Protein AF-A0A7S0AY85-F1 (afdb_monomer)

Structure (mmCIF, N/CA/C/O backbone):
data_AF-A0A7S0AY85-F1
#
_entry.id   AF-A0A7S0AY85-F1
#
loop_
_atom_site.group_PDB
_atom_site.id
_atom_site.type_symbol
_atom_site.label_atom_id
_atom_site.label_alt_id
_atom_site.label_comp_id
_atom_site.label_asym_id
_atom_site.label_entity_id
_atom_site.label_seq_id
_atom_site.pdbx_PDB_ins_code
_atom_site.Cartn_x
_atom_site.Cartn_y
_atom_site.Cartn_z
_atom_site.occupancy
_atom_site.B_iso_or_equiv
_atom_site.auth_seq_id
_atom_site.auth_comp_id
_atom_site.auth_asym_id
_atom_site.auth_atom_id
_atom_site.pdbx_PDB_model_num
ATOM 1 N N . ALA A 1 1 ? -17.610 14.525 25.296 1.00 61.41 1 ALA A N 1
ATOM 2 C CA . ALA A 1 1 ? -17.373 14.815 23.864 1.00 61.41 1 ALA A CA 1
ATOM 3 C C . ALA A 1 1 ? -15.935 14.455 23.453 1.00 61.41 1 ALA A C 1
ATOM 5 O O . ALA A 1 1 ? -15.185 15.307 22.980 1.00 61.41 1 ALA A O 1
ATOM 6 N N . THR A 1 2 ? -15.530 13.199 23.668 1.00 81.62 2 THR A N 1
ATOM 7 C CA . THR A 1 2 ? -14.169 12.702 23.362 1.00 81.62 2 THR A CA 1
ATOM 8 C C . THR A 1 2 ? -14.222 11.672 22.238 1.00 81.62 2 THR A C 1
ATOM 10 O O . THR A 1 2 ? -13.408 11.719 21.324 1.00 81.62 2 THR A O 1
ATOM 13 N N . ILE A 1 3 ? -15.254 10.823 22.251 1.00 90.81 3 ILE A N 1
ATOM 14 C CA . ILE A 1 3 ? -15.543 9.853 21.190 1.00 90.81 3 ILE A CA 1
ATOM 15 C C . ILE A 1 3 ? -15.859 10.569 19.868 1.00 90.81 3 ILE A C 1
ATOM 17 O O . ILE A 1 3 ? -15.256 10.238 18.858 1.00 90.81 3 ILE A O 1
ATOM 21 N N . ASP A 1 4 ? -16.681 11.624 19.871 1.00 92.62 4 ASP A N 1
ATOM 22 C CA . ASP A 1 4 ? -17.006 12.378 18.642 1.00 92.62 4 ASP A CA 1
ATOM 23 C C . ASP A 1 4 ? -15.773 13.039 18.010 1.00 92.62 4 ASP A C 1
ATOM 25 O O . ASP A 1 4 ? -15.639 13.118 16.791 1.00 92.62 4 ASP A O 1
ATOM 29 N N . LYS A 1 5 ? -14.826 13.488 18.845 1.00 91.25 5 LYS A N 1
ATOM 30 C CA . LYS A 1 5 ? -13.548 14.039 18.375 1.00 91.25 5 LYS A CA 1
ATOM 31 C C . LYS A 1 5 ? -12.675 12.958 17.747 1.00 91.25 5 LYS A C 1
ATOM 33 O O . LYS A 1 5 ? -12.053 13.221 16.724 1.00 91.25 5 LYS A O 1
ATOM 38 N N . LEU A 1 6 ? -12.653 11.760 18.333 1.00 90.69 6 LEU A N 1
ATOM 39 C CA . LEU A 1 6 ? -11.935 10.612 17.785 1.00 90.69 6 LEU A CA 1
ATOM 40 C C . LEU A 1 6 ? -12.540 10.164 16.449 1.00 90.69 6 LEU A C 1
ATOM 42 O O . LEU A 1 6 ? -11.801 9.969 15.490 1.00 90.69 6 LEU A O 1
ATOM 46 N N . ILE A 1 7 ? -13.870 10.073 16.365 1.00 91.75 7 ILE A N 1
ATOM 47 C CA . ILE A 1 7 ? -14.584 9.724 15.130 1.00 91.75 7 ILE A CA 1
ATOM 48 C C . ILE A 1 7 ? -14.259 10.737 14.031 1.00 91.75 7 ILE A C 1
ATOM 50 O O . ILE A 1 7 ? -13.827 10.345 12.950 1.00 91.75 7 ILE A O 1
ATOM 54 N N . ASN A 1 8 ? -14.376 12.035 14.326 1.00 93.69 8 ASN A N 1
ATOM 55 C CA . ASN A 1 8 ? -14.038 13.088 13.368 1.00 93.69 8 ASN A CA 1
ATOM 56 C C . ASN A 1 8 ? -12.567 13.040 12.943 1.00 93.69 8 ASN A C 1
ATOM 58 O O . ASN A 1 8 ? -12.249 13.315 11.789 1.00 93.69 8 ASN A O 1
ATOM 62 N N . HIS A 1 9 ? -11.661 12.716 13.866 1.00 90.12 9 HIS A N 1
ATOM 63 C CA . HIS A 1 9 ? -10.244 12.583 13.555 1.00 90.12 9 HIS A CA 1
ATOM 64 C C . HIS A 1 9 ? -9.996 11.408 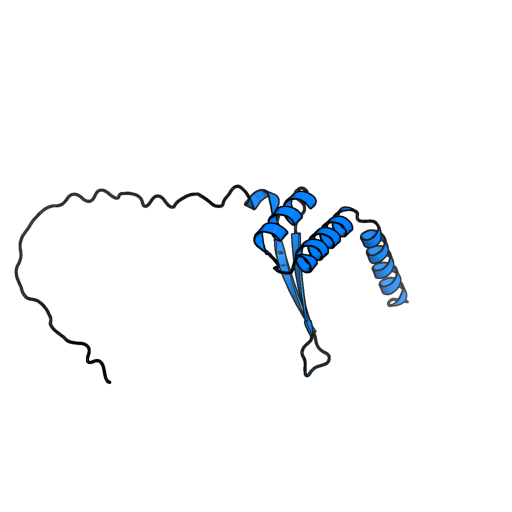12.598 1.00 90.12 9 HIS A C 1
ATOM 66 O O . HIS A 1 9 ? -9.368 11.599 11.563 1.00 90.12 9 HIS A O 1
ATOM 72 N N . ILE A 1 10 ? -10.545 10.224 12.890 1.00 90.50 10 ILE A N 1
ATOM 73 C CA . ILE A 1 10 ? -10.420 9.035 12.032 1.00 90.50 10 ILE A CA 1
ATOM 74 C C . ILE A 1 10 ? -11.030 9.293 10.653 1.00 90.50 10 ILE A C 1
ATOM 76 O O . ILE A 1 10 ? -10.402 8.991 9.645 1.00 90.50 10 ILE A O 1
ATOM 80 N N . GLN A 1 11 ? -12.222 9.892 10.589 1.00 90.06 11 GLN A N 1
ATOM 81 C CA . GLN A 1 11 ? -12.879 10.195 9.316 1.00 90.06 11 GLN A CA 1
ATOM 82 C C . GLN A 1 11 ? -12.051 11.133 8.438 1.00 90.06 11 GLN A C 1
ATOM 84 O O . GLN A 1 11 ? -11.953 10.892 7.240 1.00 90.06 11 GLN A O 1
ATOM 89 N N . LYS A 1 12 ? -11.426 12.164 9.019 1.00 92.00 12 LYS A N 1
ATOM 90 C CA . LYS A 1 12 ? -10.539 13.062 8.267 1.00 92.00 12 LYS A CA 1
ATOM 91 C C . LYS A 1 12 ? -9.352 12.316 7.666 1.00 92.00 12 LYS A C 1
ATOM 93 O O . LYS A 1 12 ? -9.062 12.516 6.493 1.00 92.00 12 LYS A O 1
ATOM 98 N N . HIS A 1 13 ? -8.719 11.433 8.438 1.00 86.88 13 HIS A N 1
ATOM 99 C CA . HIS A 1 13 ? -7.616 10.610 7.935 1.00 86.88 13 HIS A CA 1
ATOM 100 C C . HIS A 1 13 ? -8.082 9.656 6.834 1.00 86.88 13 HIS A C 1
ATOM 102 O O . HIS A 1 13 ? -7.469 9.609 5.779 1.00 86.88 13 HIS A O 1
ATOM 108 N N . LEU A 1 14 ? -9.216 8.970 7.008 1.00 86.19 14 LEU A N 1
ATOM 109 C CA . LEU A 1 14 ? -9.774 8.094 5.967 1.00 86.19 14 LEU A CA 1
ATOM 110 C C . LEU A 1 14 ? -10.100 8.849 4.670 1.00 86.19 14 LEU A C 1
ATOM 112 O O . LEU A 1 14 ? -9.872 8.329 3.583 1.00 86.19 14 LEU A O 1
ATOM 116 N N . GLN A 1 15 ? -10.612 10.077 4.772 1.00 88.38 15 GLN A N 1
ATOM 117 C CA . GLN A 1 15 ? -10.874 10.926 3.608 1.00 88.38 15 GLN A CA 1
ATOM 118 C C . GLN A 1 15 ? -9.581 11.347 2.906 1.00 88.38 15 GLN A C 1
ATOM 120 O O . GLN A 1 15 ? -9.533 11.338 1.681 1.00 88.38 15 GLN A O 1
ATOM 125 N N . GLN A 1 16 ? -8.531 11.673 3.661 1.00 86.56 16 GLN A N 1
ATOM 126 C CA . GLN A 1 16 ? -7.218 11.985 3.091 1.00 86.56 16 GLN A CA 1
ATOM 127 C C . GLN A 1 16 ? -6.631 10.779 2.353 1.00 86.56 16 GLN A C 1
ATOM 129 O O . GLN A 1 16 ? -6.235 10.919 1.203 1.00 86.56 16 GLN A O 1
ATOM 134 N N . LEU A 1 17 ? -6.688 9.591 2.962 1.00 82.50 17 LEU A N 1
ATOM 135 C CA . LEU A 1 17 ? -6.249 8.339 2.335 1.00 82.50 17 LEU A CA 1
ATOM 136 C C . LEU A 1 17 ? -7.051 8.012 1.066 1.00 82.50 17 LEU A C 1
ATOM 138 O O . LEU A 1 17 ? -6.511 7.463 0.117 1.00 82.50 17 LEU A O 1
ATOM 142 N N . SER A 1 18 ? -8.335 8.381 1.014 1.00 81.19 18 SER A N 1
ATOM 143 C CA . SER A 1 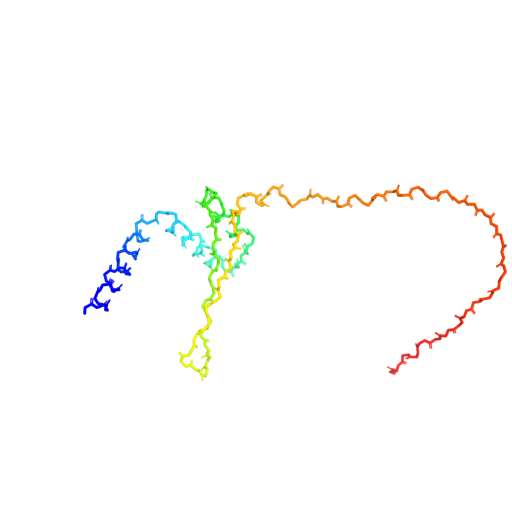18 ? -9.162 8.163 -0.179 1.00 81.19 18 SER A CA 1
ATOM 144 C C . SER A 1 18 ? -8.772 9.024 -1.384 1.00 81.19 18 SER A C 1
ATOM 146 O O . SER A 1 18 ? -9.174 8.698 -2.496 1.00 81.19 18 SER A O 1
ATOM 148 N N . GLY A 1 19 ? -8.025 10.111 -1.176 1.00 82.94 19 GLY A N 1
ATOM 149 C CA . GLY A 1 19 ? -7.492 10.966 -2.242 1.00 82.94 19 GLY A CA 1
ATOM 150 C C . GLY A 1 19 ? -6.000 10.754 -2.505 1.00 82.94 19 GLY A C 1
ATOM 151 O O . GLY A 1 19 ? -5.396 11.559 -3.205 1.00 82.94 19 GLY A O 1
ATOM 152 N N . ASP A 1 20 ? -5.402 9.728 -1.901 1.00 86.94 20 ASP A N 1
ATOM 153 C CA . ASP A 1 20 ? -3.985 9.414 -2.040 1.00 86.94 20 ASP A CA 1
ATOM 154 C C . ASP A 1 20 ? -3.763 8.545 -3.288 1.00 86.94 20 ASP A C 1
ATOM 156 O O . ASP A 1 20 ? -4.050 7.345 -3.303 1.00 86.94 20 ASP A O 1
ATOM 160 N N . GLU A 1 21 ? -3.280 9.174 -4.359 1.00 87.62 21 GLU A N 1
ATOM 161 C CA . GLU A 1 21 ? -3.012 8.523 -5.648 1.00 87.62 21 GLU A CA 1
ATOM 162 C C . GLU A 1 21 ? -1.955 7.410 -5.542 1.00 87.62 21 GLU A C 1
ATOM 164 O O . GLU A 1 21 ? -2.065 6.383 -6.223 1.00 87.62 21 GLU A O 1
ATOM 169 N N . THR A 1 22 ? -0.959 7.565 -4.663 1.00 86.25 22 THR A N 1
ATOM 170 C CA . THR A 1 22 ? 0.069 6.542 -4.429 1.00 86.25 22 THR A CA 1
ATOM 171 C C . THR A 1 22 ? -0.562 5.313 -3.785 1.00 86.25 22 THR A C 1
ATOM 173 O O . THR A 1 22 ? -0.346 4.189 -4.248 1.00 86.25 22 THR A O 1
ATOM 176 N N . MET A 1 23 ? -1.422 5.504 -2.777 1.00 84.38 23 MET A N 1
ATOM 177 C CA . MET A 1 23 ? -2.166 4.399 -2.167 1.00 84.38 23 MET A CA 1
ATOM 178 C C . MET A 1 23 ? -3.041 3.672 -3.191 1.00 84.38 23 MET A C 1
ATOM 180 O O . MET A 1 23 ? -3.026 2.438 -3.237 1.00 84.38 23 MET A O 1
ATOM 184 N N . HIS A 1 24 ? -3.795 4.407 -4.013 1.00 88.81 24 HIS A N 1
ATOM 185 C CA . HIS A 1 24 ? -4.628 3.802 -5.060 1.00 88.81 24 HIS A CA 1
ATOM 186 C C . HIS A 1 24 ? -3.789 2.968 -6.024 1.00 88.81 24 HIS A C 1
ATOM 188 O O . HIS A 1 24 ? -4.115 1.805 -6.274 1.00 88.81 24 HIS A O 1
ATOM 194 N N . SER A 1 25 ? -2.662 3.512 -6.477 1.00 89.88 25 SER A N 1
ATOM 195 C CA . SER A 1 25 ? -1.731 2.818 -7.370 1.00 89.88 25 SER A CA 1
ATOM 196 C C . SER A 1 25 ? -1.181 1.530 -6.739 1.00 89.88 25 SER A C 1
ATOM 198 O O . SER A 1 25 ? -1.167 0.475 -7.378 1.00 89.88 25 SER A O 1
ATOM 200 N N . LEU A 1 26 ? -0.800 1.563 -5.456 1.00 88.06 26 LEU A N 1
ATOM 201 C CA . LEU A 1 26 ? -0.332 0.380 -4.720 1.00 88.06 26 LEU A CA 1
ATOM 202 C C . LEU A 1 26 ? -1.422 -0.695 -4.575 1.00 88.06 26 LEU A C 1
ATOM 204 O O . LEU A 1 26 ? -1.137 -1.892 -4.692 1.00 88.06 26 LEU A O 1
ATOM 208 N N . ILE A 1 27 ? -2.678 -0.289 -4.362 1.00 88.75 27 ILE A N 1
ATOM 209 C CA . ILE A 1 27 ? -3.822 -1.211 -4.317 1.00 88.75 27 ILE A CA 1
ATOM 210 C C . ILE A 1 27 ? -4.016 -1.885 -5.679 1.00 88.75 27 ILE A C 1
ATOM 212 O O . ILE A 1 27 ? -4.222 -3.099 -5.737 1.00 88.75 27 ILE A O 1
ATOM 216 N N . GLU A 1 28 ? -3.939 -1.137 -6.779 1.00 91.75 28 GLU A N 1
ATOM 217 C CA . GLU A 1 28 ? -4.078 -1.693 -8.129 1.00 91.75 28 GLU A CA 1
ATOM 218 C C . GLU A 1 28 ? -2.975 -2.700 -8.461 1.00 91.75 28 GLU A C 1
ATOM 220 O O . GLU A 1 28 ? -3.258 -3.772 -9.007 1.00 91.75 28 GLU A O 1
ATOM 225 N N . VAL A 1 29 ? -1.733 -2.404 -8.071 1.00 90.88 29 VAL A N 1
ATOM 226 C CA . VAL A 1 29 ? -0.599 -3.331 -8.199 1.00 90.88 29 VAL A CA 1
ATOM 227 C C . VAL A 1 29 ? -0.878 -4.615 -7.435 1.00 90.88 29 VAL A C 1
ATOM 229 O O . VAL A 1 29 ? -0.795 -5.701 -8.010 1.00 90.88 29 VAL A O 1
ATOM 232 N N . TYR A 1 30 ? -1.278 -4.512 -6.165 1.00 89.88 30 TYR A N 1
ATOM 233 C CA . TYR A 1 30 ? -1.607 -5.685 -5.358 1.00 89.88 30 TYR A CA 1
ATOM 234 C C . TYR A 1 30 ? -2.694 -6.542 -6.016 1.00 89.88 30 TYR A C 1
ATOM 236 O O . TYR A 1 30 ? -2.517 -7.754 -6.152 1.00 89.88 30 TYR A O 1
ATOM 244 N N . ARG A 1 31 ? -3.789 -5.921 -6.476 1.00 91.62 31 ARG A N 1
ATOM 245 C CA . ARG A 1 31 ? -4.900 -6.632 -7.131 1.00 91.62 31 ARG A CA 1
ATOM 246 C C . ARG A 1 31 ? -4.437 -7.352 -8.389 1.00 91.62 31 ARG A C 1
ATOM 248 O O . ARG A 1 31 ? -4.699 -8.538 -8.534 1.00 91.62 31 ARG A O 1
ATOM 255 N N . ARG A 1 32 ? -3.660 -6.686 -9.243 1.00 93.19 32 ARG A N 1
ATOM 256 C CA . ARG A 1 32 ? -3.118 -7.285 -10.467 1.00 93.19 32 ARG A CA 1
ATOM 257 C C . ARG A 1 32 ? -2.179 -8.462 -10.189 1.00 93.19 32 ARG A C 1
ATOM 259 O O . ARG A 1 32 ? -2.246 -9.465 -10.895 1.00 93.19 32 ARG A O 1
ATOM 266 N N . HIS A 1 33 ? -1.331 -8.377 -9.161 1.00 91.25 33 HIS A N 1
ATOM 267 C CA . HIS A 1 33 ? -0.472 -9.499 -8.747 1.00 91.25 33 HIS A CA 1
ATOM 268 C C . HIS A 1 33 ? -1.269 -10.650 -8.122 1.00 91.25 33 HIS A C 1
ATOM 270 O O . HIS A 1 33 ? -0.902 -11.810 -8.309 1.00 91.25 33 HIS A O 1
ATOM 276 N N . ALA A 1 34 ? -2.358 -10.356 -7.407 1.00 88.75 34 ALA A N 1
ATOM 277 C CA . ALA A 1 34 ? -3.263 -11.369 -6.867 1.00 88.75 34 ALA A CA 1
ATOM 278 C C . ALA A 1 34 ? -4.060 -12.079 -7.979 1.00 88.75 34 ALA A C 1
ATOM 280 O O . ALA A 1 34 ? -4.166 -13.307 -7.976 1.00 88.75 34 ALA A O 1
ATOM 281 N N . ASP A 1 35 ? -4.544 -11.324 -8.967 1.00 92.38 35 ASP A N 1
ATOM 282 C CA . ASP A 1 35 ? -5.341 -11.827 -10.092 1.00 92.38 35 ASP A CA 1
ATOM 283 C C . ASP A 1 35 ? -4.507 -12.654 -11.091 1.00 92.38 35 ASP A C 1
ATOM 285 O O . ASP A 1 35 ? -5.051 -13.475 -11.829 1.00 92.38 35 ASP A O 1
ATOM 289 N N . ALA A 1 36 ? -3.176 -12.508 -11.091 1.00 88.06 36 ALA A N 1
ATOM 290 C CA . ALA A 1 36 ? -2.264 -13.253 -11.965 1.00 88.06 36 ALA A CA 1
ATOM 291 C C . ALA A 1 36 ? -2.182 -14.769 -11.664 1.00 88.06 36 ALA A C 1
ATOM 293 O O . ALA A 1 36 ? -1.492 -15.501 -12.375 1.00 88.06 36 ALA A O 1
ATOM 294 N N . GLY A 1 37 ? -2.835 -15.261 -10.604 1.00 80.44 37 GLY A N 1
ATOM 295 C CA . GLY A 1 37 ? -2.930 -16.688 -10.255 1.00 80.44 37 GLY A CA 1
ATOM 296 C C . GLY A 1 37 ? -1.674 -17.290 -9.608 1.00 80.44 37 GLY A C 1
ATOM 297 O O . GLY A 1 37 ? -1.765 -18.293 -8.903 1.00 80.44 37 GLY A O 1
ATOM 298 N N . SER A 1 38 ? -0.511 -16.657 -9.775 1.00 84.69 38 SER A N 1
ATOM 299 C CA . SER A 1 38 ? 0.705 -16.936 -9.008 1.00 84.69 38 SER A CA 1
ATOM 300 C C . SER A 1 38 ? 1.273 -15.629 -8.462 1.00 84.69 38 SER A C 1
ATOM 302 O O . SER A 1 38 ? 1.864 -14.849 -9.214 1.00 84.69 38 SER A O 1
ATOM 304 N N . PHE A 1 39 ? 1.116 -15.393 -7.160 1.00 87.19 39 PHE A N 1
ATOM 305 C CA . PHE A 1 39 ? 1.675 -14.202 -6.529 1.00 87.19 39 PHE A CA 1
ATOM 306 C C . PHE A 1 39 ? 3.205 -14.305 -6.512 1.00 87.19 39 PHE A C 1
ATOM 308 O O . PHE A 1 39 ? 3.755 -15.276 -5.989 1.00 87.19 39 PHE A O 1
ATOM 315 N N . LYS A 1 40 ? 3.894 -13.321 -7.097 1.00 88.69 40 LYS A N 1
ATOM 316 C CA . LYS A 1 40 ? 5.362 -13.251 -7.146 1.00 88.69 40 LYS A CA 1
ATOM 317 C C . LYS A 1 40 ? 5.841 -12.131 -6.216 1.00 88.69 40 LYS A C 1
ATOM 319 O O . LYS A 1 40 ? 5.890 -10.982 -6.653 1.00 88.69 40 LYS A O 1
ATOM 324 N N . PRO A 1 41 ? 6.234 -12.434 -4.963 1.00 85.12 41 PRO A N 1
ATOM 325 C CA . PRO A 1 41 ? 6.533 -11.409 -3.963 1.00 85.12 41 PRO A CA 1
ATOM 326 C C . PRO A 1 41 ? 7.611 -10.413 -4.393 1.00 85.12 41 PRO A C 1
ATOM 328 O O . PRO A 1 41 ? 7.466 -9.224 -4.145 1.00 85.12 41 PRO A O 1
ATOM 331 N N . ASN A 1 42 ? 8.668 -10.875 -5.067 1.00 84.56 42 ASN A N 1
ATOM 332 C CA . ASN A 1 42 ? 9.758 -9.995 -5.501 1.00 84.56 42 ASN A CA 1
ATOM 333 C C . ASN A 1 42 ? 9.320 -9.035 -6.614 1.00 84.56 42 ASN A C 1
ATOM 335 O O . ASN A 1 42 ? 9.656 -7.859 -6.560 1.00 84.56 42 ASN A O 1
ATOM 339 N N . ALA A 1 43 ? 8.523 -9.512 -7.575 1.00 86.75 43 ALA A N 1
ATOM 340 C CA . ALA A 1 43 ? 7.992 -8.662 -8.639 1.00 86.75 43 ALA A CA 1
ATOM 341 C C . ALA A 1 43 ? 7.012 -7.619 -8.079 1.00 86.75 43 ALA A C 1
ATOM 343 O O . ALA A 1 43 ? 7.072 -6.454 -8.455 1.00 86.75 43 ALA A O 1
ATOM 344 N N . PHE A 1 44 ? 6.161 -8.025 -7.130 1.00 88.19 44 PHE A N 1
ATOM 345 C CA . PHE A 1 44 ? 5.282 -7.105 -6.409 1.00 88.19 44 PHE A CA 1
ATOM 346 C C . PHE A 1 44 ? 6.077 -6.037 -5.647 1.00 88.19 44 PHE A C 1
ATOM 348 O O . PHE A 1 44 ? 5.783 -4.854 -5.774 1.00 88.19 44 PHE A O 1
ATOM 355 N N . LYS A 1 45 ? 7.110 -6.439 -4.892 1.00 83.94 45 LYS A N 1
ATOM 356 C CA . LYS A 1 45 ? 7.964 -5.512 -4.133 1.00 83.94 45 LYS A CA 1
ATOM 357 C C . LYS A 1 45 ? 8.654 -4.486 -5.030 1.00 83.94 45 LYS A C 1
ATOM 359 O O . LYS A 1 45 ? 8.653 -3.314 -4.686 1.00 83.94 45 LYS A O 1
ATOM 364 N N . GLN A 1 46 ? 9.220 -4.915 -6.159 1.00 84.62 46 GLN A N 1
ATOM 365 C CA . GLN A 1 46 ? 9.894 -4.016 -7.104 1.00 84.62 46 GLN A CA 1
ATOM 366 C C . GLN A 1 46 ? 8.929 -2.992 -7.703 1.00 84.62 46 GLN A C 1
ATOM 368 O O . GLN A 1 46 ? 9.245 -1.810 -7.789 1.00 84.62 46 GLN A O 1
ATOM 373 N N . GLU A 1 47 ? 7.735 -3.435 -8.086 1.00 87.81 47 GLU A N 1
ATOM 374 C CA . GLU A 1 47 ? 6.734 -2.545 -8.663 1.00 87.81 47 GLU A CA 1
ATOM 375 C C . GLU A 1 47 ? 6.159 -1.571 -7.627 1.00 87.81 47 GLU A C 1
ATOM 377 O O . GLU A 1 47 ? 5.993 -0.388 -7.917 1.00 87.81 47 GLU A O 1
ATOM 382 N N . ALA A 1 48 ? 5.928 -2.044 -6.400 1.00 86.75 48 ALA A N 1
ATOM 383 C CA . ALA A 1 48 ? 5.538 -1.191 -5.285 1.00 86.75 48 ALA A CA 1
ATOM 384 C C . ALA A 1 48 ? 6.615 -0.138 -4.973 1.00 86.75 48 ALA A C 1
ATOM 386 O O . ALA A 1 48 ? 6.270 1.022 -4.790 1.00 86.75 48 ALA A O 1
ATOM 387 N N . ALA A 1 49 ? 7.897 -0.525 -4.983 1.00 84.19 49 ALA A N 1
ATOM 388 C CA . ALA A 1 49 ? 9.028 0.377 -4.754 1.00 84.19 49 ALA A CA 1
ATOM 389 C C . ALA A 1 49 ? 9.145 1.475 -5.818 1.00 84.19 49 ALA A C 1
ATOM 391 O O . ALA A 1 49 ? 9.474 2.614 -5.501 1.00 84.19 49 ALA A O 1
ATOM 392 N N . TYR A 1 50 ? 8.873 1.130 -7.080 1.00 84.19 50 TYR A N 1
ATOM 393 C CA . TYR A 1 50 ? 8.880 2.087 -8.183 1.00 84.19 50 TYR A CA 1
ATOM 394 C C . TYR A 1 50 ? 7.762 3.128 -8.042 1.00 84.19 50 TYR A C 1
ATOM 396 O O . TYR A 1 50 ? 7.976 4.307 -8.297 1.00 84.19 50 TYR A O 1
ATO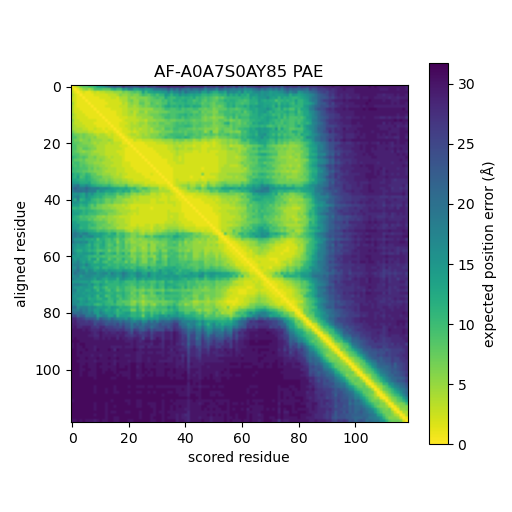M 404 N N . ILE A 1 51 ? 6.572 2.694 -7.621 1.00 86.31 51 ILE A N 1
ATOM 405 C CA . ILE A 1 51 ? 5.398 3.566 -7.470 1.00 86.31 51 ILE A CA 1
ATOM 406 C C . ILE A 1 51 ? 5.502 4.450 -6.230 1.00 86.31 51 ILE A C 1
ATOM 408 O O . ILE A 1 51 ? 4.990 5.564 -6.241 1.00 86.31 51 ILE A O 1
ATOM 412 N N . SER A 1 52 ? 6.166 3.972 -5.179 1.00 82.38 52 SER A N 1
ATOM 413 C CA . SER A 1 52 ? 6.334 4.723 -3.939 1.00 82.38 52 SER A CA 1
ATOM 414 C C . SER A 1 52 ? 7.408 5.817 -4.010 1.00 82.38 52 SER A C 1
ATOM 416 O O . SER A 1 52 ? 7.565 6.514 -3.026 1.00 82.38 52 SER A O 1
ATOM 418 N N . ASP A 1 53 ? 8.166 5.966 -5.107 1.00 81.00 53 ASP A N 1
ATOM 419 C CA . ASP A 1 53 ? 9.147 7.054 -5.350 1.00 81.00 53 ASP A CA 1
ATOM 420 C C . ASP A 1 53 ? 10.001 7.467 -4.125 1.00 81.00 53 ASP A C 1
ATOM 422 O O . ASP A 1 53 ? 10.095 8.636 -3.751 1.00 81.00 53 ASP A O 1
ATOM 426 N N . GLY A 1 54 ? 10.603 6.488 -3.444 1.00 74.56 54 GLY A N 1
ATOM 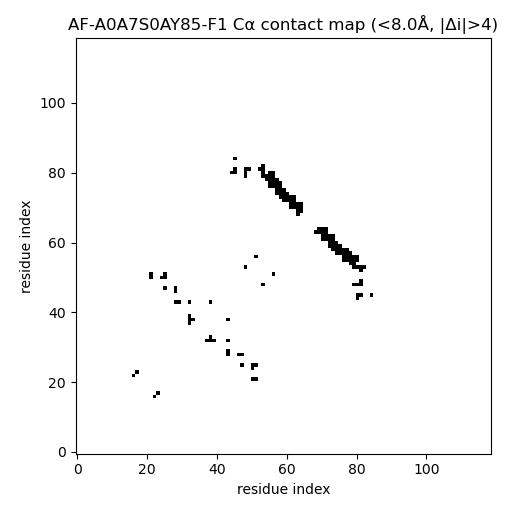427 C CA . GLY A 1 54 ? 11.451 6.748 -2.273 1.00 74.56 54 GLY A CA 1
ATOM 428 C C . GLY A 1 54 ? 10.709 6.934 -0.941 1.00 74.56 54 GLY A C 1
ATOM 429 O O . GLY A 1 54 ? 11.329 7.241 0.081 1.00 74.56 54 GLY A O 1
ATOM 430 N N . GLU A 1 55 ? 9.386 6.763 -0.910 1.00 80.75 55 GLU A N 1
ATOM 431 C CA . GLU A 1 55 ? 8.602 6.808 0.321 1.00 80.75 55 GLU A CA 1
ATOM 432 C C . GLU A 1 55 ? 8.889 5.607 1.232 1.00 80.75 55 GLU A C 1
ATOM 434 O O . GLU A 1 55 ? 9.126 4.473 0.808 1.00 80.75 55 GLU A O 1
ATOM 439 N N . ASN A 1 56 ? 8.829 5.866 2.539 1.00 82.38 56 ASN A N 1
ATOM 440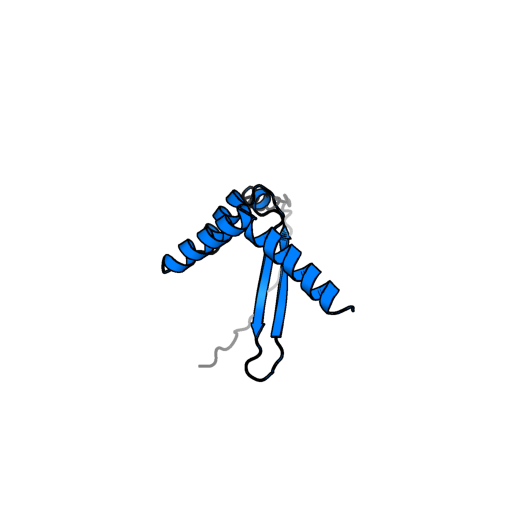 C CA . ASN A 1 56 ? 9.005 4.842 3.556 1.00 82.38 56 ASN A CA 1
ATOM 441 C C . ASN A 1 56 ? 7.823 3.872 3.570 1.00 82.38 56 ASN A C 1
ATOM 443 O O . ASN A 1 56 ? 6.685 4.265 3.834 1.00 82.38 56 ASN A O 1
ATOM 447 N N . MET A 1 57 ? 8.118 2.587 3.398 1.00 79.38 57 MET A N 1
ATOM 448 C CA . MET A 1 57 ? 7.101 1.547 3.338 1.00 79.38 57 MET A CA 1
ATOM 449 C C . MET A 1 57 ? 6.920 0.844 4.685 1.00 79.38 57 MET A C 1
ATOM 451 O O . MET A 1 57 ? 7.870 0.560 5.420 1.00 79.38 57 MET A O 1
ATOM 455 N N . PHE A 1 58 ? 5.665 0.511 4.983 1.00 83.50 58 PHE A N 1
ATOM 456 C CA . PHE A 1 58 ? 5.276 -0.272 6.151 1.00 83.50 58 PHE A CA 1
ATOM 457 C C . PHE A 1 58 ? 4.462 -1.483 5.703 1.00 83.50 58 PHE A C 1
ATOM 459 O O . PHE A 1 58 ? 3.530 -1.356 4.908 1.00 83.50 58 PHE A O 1
ATOM 466 N N . ALA A 1 59 ? 4.786 -2.657 6.238 1.00 82.75 59 ALA A N 1
ATOM 467 C CA . ALA A 1 59 ? 3.953 -3.842 6.097 1.00 82.75 59 ALA A CA 1
ATOM 468 C C . ALA A 1 59 ? 3.052 -3.990 7.321 1.00 82.75 59 ALA A C 1
ATOM 470 O O . ALA A 1 59 ? 3.509 -3.886 8.459 1.00 82.75 59 ALA A O 1
ATOM 471 N N . PHE A 1 60 ? 1.775 -4.282 7.078 1.00 85.50 60 PHE A N 1
ATOM 472 C CA . PHE A 1 60 ? 0.802 -4.581 8.120 1.00 85.50 60 PHE A CA 1
ATOM 473 C C . PHE A 1 60 ? 0.208 -5.964 7.879 1.00 85.50 60 PHE A C 1
ATOM 475 O O . PHE A 1 60 ? -0.270 -6.259 6.783 1.00 85.50 60 PHE A O 1
ATOM 482 N N . GLN A 1 61 ? 0.197 -6.806 8.909 1.00 86.25 61 GLN A N 1
ATOM 483 C CA . GLN A 1 61 ? -0.494 -8.089 8.879 1.00 86.25 61 GLN A CA 1
ATOM 484 C C . GLN A 1 61 ? -1.514 -8.147 10.008 1.00 86.25 61 GLN A C 1
ATOM 486 O O . GLN A 1 61 ? -1.167 -8.188 11.189 1.00 86.25 61 GLN A O 1
ATOM 491 N N . TYR A 1 62 ? -2.786 -8.206 9.624 1.00 88.38 62 TYR A N 1
ATOM 492 C CA . TYR A 1 62 ? -3.888 -8.438 10.544 1.00 88.38 62 TYR A CA 1
ATOM 493 C C . TYR A 1 62 ? -4.157 -9.941 10.679 1.00 88.38 62 TYR A C 1
ATOM 495 O O . TYR A 1 62 ? -4.466 -10.615 9.697 1.00 88.38 62 TYR A O 1
ATOM 503 N N . CYS A 1 63 ? -4.052 -10.466 11.899 1.00 90.44 63 CYS A N 1
ATOM 504 C CA . CYS A 1 63 ? -4.269 -11.873 12.218 1.00 90.44 63 CYS A CA 1
ATOM 505 C C . CYS A 1 63 ? -5.375 -12.012 13.283 1.00 90.44 63 CYS A C 1
ATOM 507 O O . CYS A 1 63 ? -5.114 -11.813 14.477 1.00 90.44 63 CYS A O 1
ATOM 509 N N . PRO A 1 64 ? -6.626 -12.316 12.886 1.00 91.31 64 PRO A N 1
ATOM 510 C CA . PRO A 1 64 ? -7.693 -12.614 13.837 1.00 91.31 64 PRO A CA 1
ATOM 511 C C . PRO A 1 64 ? -7.453 -13.983 14.492 1.00 91.31 64 PRO A C 1
ATOM 513 O O . PRO A 1 64 ? -7.129 -14.953 13.805 1.00 91.31 64 PRO A O 1
ATOM 516 N N . MET A 1 65 ? -7.613 -14.088 15.816 1.00 91.94 65 MET A N 1
ATOM 517 C CA . MET A 1 65 ? -7.444 -15.368 16.512 1.00 91.94 65 MET A CA 1
ATOM 518 C C . MET A 1 65 ? -8.734 -16.202 16.418 1.00 91.94 65 MET A C 1
ATOM 520 O O . MET A 1 65 ? -9.765 -15.757 16.913 1.00 91.94 65 MET A O 1
ATOM 524 N N . PRO A 1 66 ? -8.712 -17.429 15.857 1.00 88.69 66 PRO A N 1
ATOM 525 C CA . PRO A 1 66 ? -9.934 -18.190 15.553 1.00 88.69 66 PRO A CA 1
ATOM 526 C C . PRO A 1 66 ? -10.849 -18.486 16.749 1.00 88.69 66 PRO A C 1
ATOM 528 O O . PRO A 1 66 ? -12.037 -18.732 16.576 1.00 88.69 66 PRO A O 1
ATOM 531 N N . SER A 1 67 ? -10.297 -18.500 17.962 1.00 92.19 67 SER A N 1
ATOM 532 C CA . SER A 1 67 ? -10.994 -18.876 19.194 1.00 92.19 67 SER A CA 1
ATOM 533 C C . SER A 1 67 ? -11.149 -17.718 20.187 1.00 92.19 67 SER A C 1
ATOM 535 O O . SER A 1 67 ? -11.349 -17.959 21.378 1.00 92.19 67 SER A O 1
ATOM 537 N N . SER A 1 68 ? -10.976 -16.467 19.752 1.00 92.19 68 SER A N 1
ATOM 538 C CA . SER A 1 68 ? -11.043 -15.294 20.628 1.00 92.19 68 SER A CA 1
ATOM 539 C C . SER A 1 68 ? -11.482 -14.049 19.859 1.00 92.19 68 SER A C 1
ATOM 541 O O . SER A 1 68 ? -11.065 -13.854 18.727 1.00 92.19 68 SER A O 1
ATOM 543 N N . ASP A 1 69 ? -12.190 -13.128 20.518 1.00 92.00 69 ASP A N 1
ATOM 544 C CA . ASP A 1 69 ? -12.508 -11.788 19.978 1.00 92.00 69 ASP A CA 1
ATOM 545 C C . ASP A 1 69 ? -11.282 -10.856 19.870 1.00 92.00 69 ASP A C 1
ATOM 547 O O . ASP A 1 69 ? -11.393 -9.632 19.794 1.00 92.00 69 ASP A O 1
ATOM 551 N N . LYS A 1 70 ? -10.080 -11.424 19.932 1.00 91.50 70 LYS A N 1
ATOM 552 C CA . LYS A 1 70 ? -8.813 -10.709 19.893 1.00 91.50 70 LYS A CA 1
ATOM 553 C C . LYS A 1 70 ? -8.171 -10.891 18.526 1.00 91.50 70 LYS A C 1
ATOM 555 O O . LYS A 1 70 ? -8.215 -11.960 17.922 1.00 91.50 70 LYS A O 1
ATOM 560 N N . SER A 1 71 ? -7.477 -9.853 18.092 1.00 93.56 71 SER A N 1
ATOM 561 C CA . SER A 1 71 ? -6.675 -9.861 16.875 1.00 93.56 71 SER A CA 1
ATOM 562 C C . SER A 1 71 ? -5.281 -9.333 17.157 1.00 93.56 71 SER A C 1
ATOM 564 O O . SER A 1 71 ? -5.114 -8.432 17.980 1.00 93.56 71 SER A O 1
ATOM 566 N N . VAL A 1 72 ? -4.296 -9.864 16.443 1.00 91.50 72 VAL A N 1
ATOM 567 C CA . VAL A 1 72 ? -2.923 -9.361 16.455 1.00 91.50 72 VAL A CA 1
ATOM 568 C C . VAL A 1 72 ? -2.698 -8.564 15.178 1.00 91.50 72 VAL A C 1
ATOM 570 O O . VAL A 1 72 ? -3.018 -9.036 14.090 1.00 91.50 72 VAL A O 1
ATOM 573 N N . MET A 1 73 ? -2.166 -7.353 15.315 1.00 91.62 73 MET A N 1
ATOM 574 C CA . MET A 1 73 ? -1.671 -6.563 14.192 1.00 91.62 73 MET A CA 1
ATOM 575 C C . MET A 1 73 ? -0.149 -6.553 14.271 1.00 91.62 73 MET A C 1
ATOM 577 O O . MET A 1 73 ? 0.409 -5.994 15.215 1.00 91.62 73 MET A O 1
ATOM 581 N N . PHE A 1 74 ? 0.509 -7.169 13.298 1.00 89.62 74 PHE A N 1
ATOM 582 C CA . PHE A 1 74 ? 1.945 -7.013 13.106 1.00 89.62 74 PHE A CA 1
ATOM 583 C C . PHE A 1 74 ? 2.179 -5.787 12.229 1.00 89.62 74 PHE A C 1
ATOM 585 O O . PHE A 1 74 ? 1.493 -5.619 11.220 1.00 89.62 74 PHE A O 1
ATOM 592 N N . HIS A 1 75 ? 3.125 -4.938 12.622 1.00 88.38 75 HIS A N 1
ATOM 593 C CA . HIS A 1 75 ? 3.662 -3.890 11.764 1.00 88.38 75 HIS A CA 1
ATOM 594 C C . HIS A 1 75 ? 5.165 -4.110 11.605 1.00 88.38 75 HIS A C 1
ATOM 596 O O . HIS A 1 75 ? 5.848 -4.441 12.574 1.00 88.38 75 HIS A O 1
ATOM 602 N N . GLU A 1 76 ? 5.675 -3.917 10.399 1.00 85.56 76 GLU A N 1
ATOM 603 C CA . GLU A 1 76 ? 7.102 -3.972 10.097 1.00 85.56 76 GLU A CA 1
ATOM 604 C C . GLU A 1 76 ? 7.473 -2.749 9.259 1.00 85.56 76 GLU A C 1
ATOM 606 O O . GLU A 1 76 ? 6.787 -2.416 8.290 1.00 85.56 76 GLU A O 1
ATOM 611 N N . TYR A 1 77 ? 8.542 -2.062 9.658 1.00 83.69 77 TYR A N 1
ATOM 612 C CA . TYR A 1 77 ? 9.123 -0.97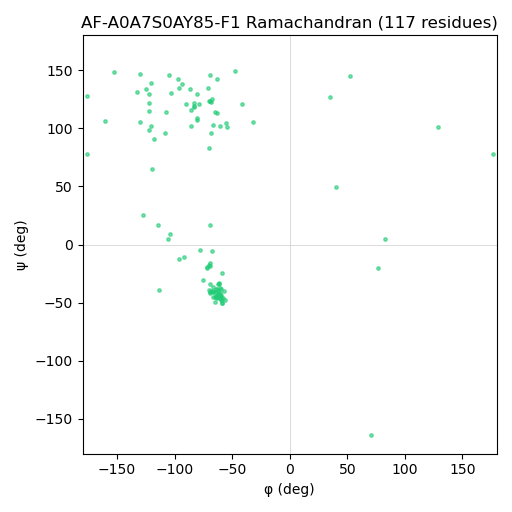8 8.876 1.00 83.69 77 TYR A CA 1
ATOM 613 C C . TYR A 1 77 ? 10.054 -1.575 7.823 1.00 83.69 77 TYR A C 1
ATOM 615 O O . TYR A 1 77 ? 11.026 -2.239 8.176 1.00 83.69 77 TYR A O 1
ATOM 623 N N . LEU A 1 78 ? 9.753 -1.336 6.548 1.00 80.12 78 LEU A N 1
ATOM 624 C CA . LEU A 1 78 ? 10.525 -1.863 5.422 1.00 80.12 78 LEU A CA 1
ATOM 625 C C . LEU A 1 78 ? 11.559 -0.861 4.888 1.00 80.12 78 LEU A C 1
ATOM 627 O O . LEU A 1 78 ? 12.427 -1.252 4.114 1.00 80.12 78 LEU A O 1
ATOM 631 N N . GLY A 1 79 ? 11.482 0.407 5.304 1.00 80.31 79 GLY A N 1
ATOM 632 C CA . GLY A 1 79 ? 12.314 1.477 4.759 1.00 80.31 79 GLY A CA 1
ATOM 633 C C . GLY A 1 79 ? 11.933 1.861 3.333 1.00 80.31 79 GLY A C 1
ATOM 634 O O . GLY A 1 79 ? 10.842 1.541 2.856 1.00 80.31 79 GLY A O 1
ATOM 635 N N . ASP A 1 80 ? 12.836 2.574 2.669 1.00 81.19 80 ASP A N 1
ATOM 636 C CA . ASP A 1 80 ? 12.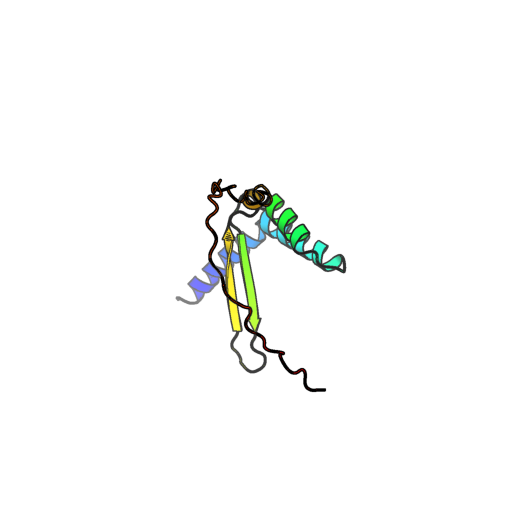727 2.886 1.250 1.00 81.19 80 ASP A CA 1
ATOM 637 C C . ASP A 1 80 ? 13.193 1.680 0.420 1.00 81.19 80 ASP A C 1
ATOM 639 O O . ASP A 1 80 ? 14.386 1.366 0.336 1.00 81.19 80 ASP A O 1
ATOM 643 N N . ILE A 1 81 ? 12.230 1.002 -0.205 1.00 71.56 81 ILE A N 1
ATOM 644 C CA . ILE A 1 81 ? 12.473 -0.212 -0.992 1.00 71.56 81 ILE A CA 1
ATOM 645 C C . ILE A 1 81 ? 13.198 0.121 -2.313 1.00 71.56 81 ILE A C 1
ATOM 647 O O . ILE A 1 81 ? 13.861 -0.753 -2.875 1.00 71.56 81 ILE A O 1
ATOM 651 N N . SER A 1 82 ? 13.153 1.374 -2.789 1.00 67.06 82 SER A N 1
ATOM 652 C CA . SER A 1 82 ? 13.848 1.797 -4.016 1.00 67.06 82 SER A CA 1
ATOM 653 C C . SER A 1 82 ? 15.372 1.749 -3.855 1.00 67.06 82 SER A C 1
ATOM 655 O O . SER A 1 82 ? 16.079 1.282 -4.746 1.00 67.06 82 SER A O 1
ATOM 657 N N . SER A 1 83 ? 15.873 2.097 -2.666 1.00 56.25 83 SER A N 1
ATOM 658 C CA . SER A 1 83 ? 17.304 2.083 -2.332 1.00 56.25 83 SER A CA 1
ATOM 659 C C . SER A 1 83 ? 17.918 0.678 -2.223 1.00 56.25 83 SER A C 1
ATOM 661 O O . SER A 1 83 ? 19.136 0.522 -2.278 1.00 56.25 83 SER A O 1
ATOM 663 N N . THR A 1 84 ? 17.088 -0.363 -2.078 1.00 54.31 84 THR A N 1
ATOM 664 C CA . THR A 1 84 ? 17.546 -1.754 -1.880 1.00 54.31 84 THR A CA 1
ATOM 665 C C . THR A 1 84 ? 17.681 -2.525 -3.201 1.00 54.31 84 THR A C 1
ATOM 667 O O . THR A 1 84 ? 18.252 -3.614 -3.229 1.00 54.31 84 THR A O 1
ATOM 670 N N . ALA A 1 85 ? 17.189 -1.977 -4.319 1.00 49.84 85 ALA A N 1
ATOM 671 C CA . ALA A 1 85 ? 17.321 -2.606 -5.636 1.00 49.84 85 ALA A CA 1
ATOM 672 C C . ALA A 1 85 ? 18.771 -2.615 -6.167 1.00 49.84 85 ALA A C 1
ATOM 674 O O . ALA A 1 85 ? 19.082 -3.404 -7.054 1.00 49.84 85 ALA A O 1
ATOM 675 N N . GLU A 1 86 ? 19.659 -1.804 -5.583 1.00 46.91 86 GLU A N 1
ATOM 676 C CA . GLU A 1 86 ? 21.049 -1.614 -6.026 1.00 46.91 86 GLU A CA 1
ATOM 677 C C . GLU A 1 86 ? 22.095 -2.301 -5.118 1.00 46.91 86 GLU A C 1
ATOM 679 O O . GLU A 1 86 ? 23.292 -2.123 -5.321 1.00 46.91 86 GLU A O 1
ATOM 684 N N . SER A 1 87 ? 21.692 -3.073 -4.096 1.00 46.22 87 SER A N 1
ATOM 685 C CA . SER A 1 87 ? 22.627 -3.625 -3.089 1.00 46.22 87 SER A CA 1
ATOM 686 C C . SER A 1 87 ? 22.534 -5.137 -2.869 1.00 46.22 87 SER A C 1
ATOM 688 O O . SER A 1 87 ? 22.916 -5.647 -1.816 1.00 46.22 87 SER A O 1
ATOM 690 N N . SER A 1 88 ? 22.062 -5.882 -3.869 1.00 48.69 88 SER A N 1
ATOM 691 C CA . SER A 1 88 ? 22.084 -7.350 -3.838 1.00 48.69 88 SER A CA 1
ATOM 692 C C . SER A 1 88 ? 22.896 -7.926 -4.992 1.00 48.69 88 SER A C 1
ATOM 694 O O . SER A 1 88 ? 22.339 -8.563 -5.870 1.00 48.69 88 SER A O 1
ATOM 696 N N . ASP A 1 89 ? 24.202 -7.648 -4.977 1.00 48.09 89 ASP A N 1
ATOM 697 C CA . ASP A 1 89 ? 25.271 -8.512 -5.501 1.00 48.09 89 ASP A CA 1
ATOM 698 C C . ASP A 1 89 ? 26.629 -7.849 -5.194 1.00 48.09 89 ASP A C 1
ATOM 700 O O . ASP A 1 89 ? 27.244 -7.229 -6.056 1.00 48.09 89 ASP A O 1
ATOM 704 N N . ASP A 1 90 ? 27.104 -7.956 -3.948 1.00 41.25 90 ASP A N 1
ATOM 705 C CA . ASP A 1 90 ? 28.547 -7.888 -3.689 1.00 41.25 90 ASP A CA 1
ATOM 706 C C . ASP A 1 90 ? 28.967 -9.190 -3.015 1.00 41.25 90 ASP A C 1
ATOM 708 O O . ASP A 1 90 ? 28.645 -9.511 -1.867 1.00 41.25 90 ASP A O 1
ATOM 712 N N . ASN A 1 91 ? 29.559 -10.006 -3.868 1.00 44.09 91 ASN A N 1
ATOM 713 C CA . ASN A 1 91 ? 30.061 -11.335 -3.637 1.00 44.09 91 ASN A CA 1
ATOM 714 C C . ASN A 1 91 ? 31.180 -11.214 -2.598 1.00 44.09 91 ASN A C 1
ATOM 716 O O . ASN A 1 91 ? 32.195 -10.594 -2.888 1.00 44.09 91 ASN A O 1
ATOM 720 N N . GLY A 1 92 ? 30.990 -11.762 -1.394 1.00 41.28 92 GLY A N 1
ATOM 721 C CA . GLY A 1 92 ? 31.995 -11.701 -0.336 1.00 41.28 92 GLY A CA 1
ATOM 722 C C . GLY A 1 92 ? 33.340 -12.239 -0.823 1.00 41.28 92 GLY A C 1
ATOM 723 O O . GLY A 1 92 ? 33.529 -13.454 -0.889 1.00 41.28 92 GLY A O 1
ATOM 724 N N . GLU A 1 93 ? 34.256 -11.331 -1.160 1.00 41.50 93 GLU A N 1
ATOM 725 C CA . GLU A 1 93 ? 35.673 -11.615 -1.340 1.00 41.50 93 GLU A CA 1
ATOM 726 C C . GLU A 1 93 ? 36.193 -12.151 -0.004 1.00 41.50 93 GLU A C 1
ATOM 728 O O . GLU A 1 93 ? 36.394 -11.419 0.967 1.00 41.50 93 GLU A O 1
ATOM 733 N N . THR A 1 94 ? 36.358 -13.469 0.077 1.00 44.94 94 THR A N 1
ATOM 734 C CA . THR A 1 94 ? 37.217 -14.073 1.086 1.00 44.94 94 THR A CA 1
ATOM 735 C C . THR A 1 94 ? 38.647 -13.662 0.775 1.00 44.94 94 THR A C 1
ATOM 737 O O . THR A 1 94 ? 39.254 -14.187 -0.150 1.00 44.94 94 THR A O 1
ATOM 740 N N . ASP A 1 95 ? 39.115 -12.696 1.558 1.00 39.88 95 ASP A N 1
ATOM 741 C CA . ASP A 1 95 ? 40.503 -12.340 1.841 1.00 39.88 95 ASP A CA 1
ATOM 742 C C . ASP A 1 95 ? 41.425 -13.577 1.800 1.00 39.88 95 ASP A C 1
ATOM 744 O O . ASP A 1 95 ? 41.399 -14.428 2.696 1.00 39.88 95 ASP A O 1
ATOM 748 N N . ASP A 1 96 ? 42.207 -13.692 0.722 1.00 42.44 96 ASP A N 1
ATOM 749 C CA . ASP A 1 96 ? 43.294 -14.659 0.562 1.00 42.44 96 ASP A CA 1
ATOM 750 C C . ASP A 1 96 ? 44.443 -14.273 1.509 1.00 42.44 96 ASP A C 1
ATOM 752 O O . ASP A 1 96 ? 45.408 -13.596 1.148 1.00 42.44 96 ASP A O 1
ATOM 756 N N . GLY A 1 97 ? 44.312 -14.706 2.762 1.00 40.94 97 GLY A N 1
ATOM 757 C CA . GLY A 1 97 ? 45.369 -14.667 3.763 1.00 40.94 97 GLY A CA 1
ATOM 758 C C . GLY A 1 97 ? 46.489 -15.644 3.414 1.00 40.94 97 GLY A C 1
ATOM 759 O O . GLY A 1 97 ? 46.423 -16.831 3.736 1.00 40.94 97 GLY A O 1
ATOM 760 N N . ASP A 1 98 ? 47.520 -15.107 2.771 1.00 42.75 98 ASP A 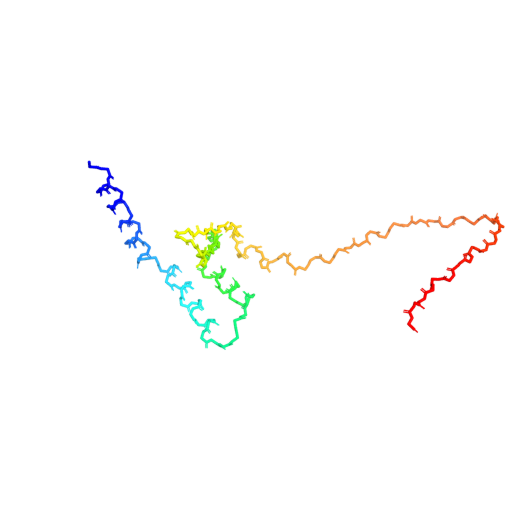N 1
ATOM 761 C CA . ASP A 1 98 ? 48.811 -15.724 2.482 1.00 42.75 98 ASP A CA 1
ATOM 762 C C . ASP A 1 98 ? 49.471 -16.239 3.782 1.00 42.75 98 ASP A C 1
ATOM 764 O O . ASP A 1 98 ? 49.943 -15.467 4.622 1.00 42.75 98 ASP A O 1
ATOM 768 N N . ALA A 1 99 ? 49.453 -17.558 3.989 1.00 48.06 99 ALA A N 1
ATOM 769 C CA . ALA A 1 99 ? 50.130 -18.228 5.095 1.00 48.06 99 ALA A CA 1
ATOM 770 C C . ALA A 1 99 ? 51.187 -19.181 4.529 1.00 48.06 99 ALA A C 1
ATOM 772 O O . ALA A 1 99 ? 50.924 -20.350 4.240 1.00 48.06 99 ALA A O 1
ATOM 773 N N . GLU A 1 100 ? 52.390 -18.631 4.376 1.00 42.78 100 GLU A N 1
ATOM 774 C CA . GLU A 1 100 ? 53.641 -19.322 4.070 1.00 42.78 100 GLU A CA 1
ATOM 775 C C . GLU A 1 100 ? 53.785 -20.635 4.859 1.00 42.78 100 GLU A C 1
ATOM 777 O O . GLU A 1 100 ? 53.807 -20.676 6.095 1.00 42.78 100 GLU A O 1
ATOM 782 N N . ALA A 1 101 ? 53.910 -21.726 4.107 1.00 40.72 101 ALA A N 1
ATOM 783 C CA . ALA A 1 101 ? 54.230 -23.048 4.606 1.00 40.72 101 ALA A CA 1
ATOM 784 C C . ALA A 1 101 ? 55.692 -23.091 5.081 1.00 40.72 101 ALA A C 1
ATOM 786 O O . ALA A 1 101 ? 56.614 -22.874 4.297 1.00 40.72 101 ALA A O 1
ATOM 787 N N . SER A 1 102 ? 55.919 -23.460 6.345 1.00 42.62 102 SER A N 1
ATOM 788 C CA . SER A 1 102 ? 57.214 -24.000 6.768 1.00 42.62 102 SER A CA 1
ATOM 789 C C . SER A 1 102 ? 57.029 -25.385 7.382 1.00 42.6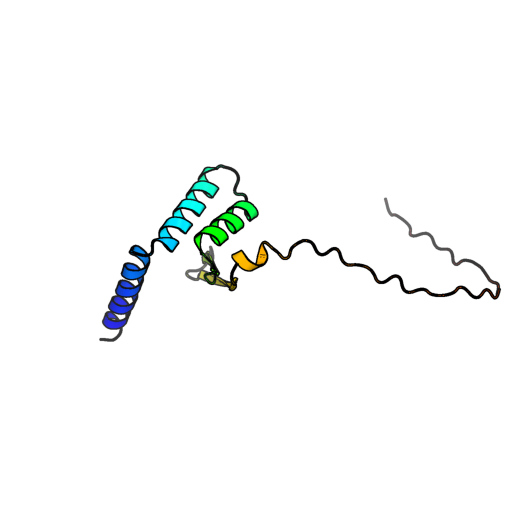2 102 SER A C 1
ATOM 791 O O . SER A 1 102 ? 56.243 -25.605 8.302 1.00 42.62 102 SER A O 1
ATOM 793 N N . ASP A 1 103 ? 57.723 -26.321 6.751 1.00 36.41 103 ASP A N 1
ATOM 794 C CA . ASP A 1 103 ? 57.698 -27.762 6.922 1.00 36.41 103 ASP A CA 1
ATOM 795 C C . ASP A 1 103 ? 58.555 -28.174 8.133 1.00 36.41 103 ASP A C 1
ATOM 797 O O . ASP A 1 103 ? 59.709 -27.757 8.252 1.00 36.41 103 ASP A O 1
ATOM 801 N N . SER A 1 104 ? 58.013 -28.991 9.041 1.00 43.09 104 SER A N 1
ATOM 802 C CA . SER A 1 104 ? 58.805 -29.725 10.039 1.00 43.09 104 SER A CA 1
ATOM 803 C C . SER A 1 104 ? 58.013 -30.906 10.608 1.00 43.09 104 SER A C 1
ATOM 805 O O . SER A 1 104 ? 57.111 -30.745 11.427 1.00 43.09 104 SER A O 1
ATOM 807 N N . ALA A 1 105 ? 58.419 -32.097 10.173 1.00 41.94 105 ALA A N 1
ATOM 808 C CA . ALA A 1 105 ? 57.937 -33.433 10.510 1.00 41.94 105 ALA A CA 1
ATOM 809 C C . ALA A 1 105 ? 57.750 -33.750 12.011 1.00 41.94 105 ALA A C 1
ATOM 811 O O . ALA A 1 105 ? 58.531 -33.317 12.857 1.00 41.94 105 ALA A O 1
ATOM 812 N N . GLY A 1 106 ? 56.782 -34.630 12.310 1.00 40.41 106 GLY A N 1
ATOM 813 C CA . GLY A 1 106 ? 56.633 -35.255 13.629 1.00 40.41 106 GLY A CA 1
ATOM 814 C C . GLY A 1 106 ? 55.408 -36.169 13.782 1.00 40.41 106 GLY A C 1
ATOM 815 O O . GLY A 1 106 ? 54.411 -35.748 14.344 1.00 40.41 106 GLY A O 1
ATOM 816 N N . ASP A 1 107 ? 55.511 -37.387 13.243 1.00 42.56 107 ASP A N 1
ATOM 817 C CA . ASP A 1 107 ? 55.059 -38.685 13.791 1.00 42.56 107 ASP A CA 1
ATOM 818 C C . ASP A 1 107 ? 53.764 -38.800 14.650 1.00 42.56 107 ASP A C 1
ATOM 820 O O . ASP A 1 107 ? 53.675 -38.214 15.726 1.00 42.56 107 ASP A O 1
ATOM 824 N N . SER A 1 108 ? 52.864 -39.721 14.244 1.00 45.31 108 SER A N 1
ATOM 825 C CA . SER A 1 108 ? 52.035 -40.646 15.076 1.00 45.31 108 SER A CA 1
ATOM 826 C C . SER A 1 108 ? 50.507 -40.681 14.809 1.00 45.31 108 SER A C 1
ATOM 828 O O . SER A 1 108 ? 49.750 -39.869 15.323 1.00 45.31 108 SER A O 1
ATOM 830 N N . GLU A 1 109 ? 50.098 -41.723 14.067 1.00 51.22 109 GLU A N 1
ATOM 831 C CA . GLU A 1 109 ? 48.858 -42.546 14.091 1.00 51.22 109 GLU A CA 1
ATOM 832 C C . GLU A 1 109 ? 47.408 -41.965 14.037 1.00 51.22 109 GLU A C 1
ATOM 834 O O . GLU A 1 109 ? 47.087 -40.942 14.638 1.00 51.22 109 GLU A O 1
ATOM 839 N N . PRO A 1 110 ? 46.458 -42.672 13.364 1.00 50.62 110 PRO A N 1
ATOM 840 C CA . PRO A 1 110 ? 45.074 -42.221 13.184 1.00 50.62 110 PRO A CA 1
ATOM 841 C C . PRO A 1 110 ? 44.109 -42.764 14.260 1.00 50.62 110 PRO A C 1
ATOM 843 O O . PRO A 1 110 ? 44.109 -43.968 14.532 1.00 50.62 110 PRO A O 1
ATOM 846 N N . PRO A 1 111 ? 43.164 -41.967 14.799 1.00 53.44 111 PRO A N 1
ATOM 847 C CA . PRO A 1 111 ? 42.087 -42.523 15.605 1.00 53.44 111 PRO A CA 1
ATOM 848 C C . PRO A 1 111 ? 40.913 -42.990 14.730 1.00 53.44 111 PRO A C 1
ATOM 850 O O . PRO A 1 111 ? 40.203 -42.223 14.081 1.00 53.44 111 PRO A O 1
ATOM 853 N N . THR A 1 112 ? 40.687 -44.299 14.767 1.00 46.97 112 THR A N 1
ATOM 854 C CA . THR A 1 112 ? 39.474 -44.993 14.330 1.00 46.97 112 THR A CA 1
ATOM 855 C C . THR A 1 112 ? 38.251 -44.594 15.167 1.00 46.97 112 THR A C 1
ATOM 857 O O . THR A 1 112 ? 38.356 -44.574 16.389 1.00 46.97 112 THR A O 1
ATOM 860 N N . SER A 1 113 ? 37.058 -44.461 14.569 1.00 51.88 113 SER A N 1
ATOM 861 C CA . SER A 1 113 ? 35.879 -45.228 15.028 1.00 51.88 113 SER A CA 1
ATOM 862 C C . SER A 1 113 ? 34.630 -45.023 14.167 1.00 51.88 113 SER A C 1
ATOM 864 O O . SER A 1 113 ? 34.166 -43.913 13.921 1.00 51.88 113 SER A O 1
ATOM 866 N N . LYS A 1 114 ? 34.065 -46.154 13.740 1.00 53.38 114 LYS A N 1
ATOM 867 C CA . LYS A 1 114 ? 32.854 -46.301 12.929 1.00 53.38 114 LYS A CA 1
ATOM 868 C C . LYS A 1 114 ? 31.609 -45.856 13.704 1.00 53.38 114 LYS A C 1
ATOM 870 O O . LYS A 1 114 ? 31.283 -46.427 14.741 1.00 53.38 114 LYS A O 1
ATOM 875 N N . ARG A 1 115 ? 30.838 -44.922 13.142 1.00 51.59 115 ARG A N 1
ATOM 876 C CA . ARG A 1 115 ? 29.477 -44.610 13.601 1.00 51.59 115 ARG A CA 1
ATOM 877 C C . ARG A 1 115 ? 28.501 -45.648 13.034 1.00 51.59 115 ARG A C 1
ATOM 879 O O . ARG A 1 115 ? 28.241 -45.698 11.835 1.00 51.59 115 ARG A O 1
ATOM 886 N N . GLN A 1 116 ? 27.997 -46.501 13.916 1.00 53.66 116 GLN A N 1
ATOM 887 C CA . GLN A 1 116 ? 27.055 -47.586 13.649 1.00 53.66 116 GLN A CA 1
ATOM 888 C C . GLN A 1 116 ? 25.703 -47.016 13.163 1.00 53.66 116 GLN A C 1
ATOM 890 O O . GLN A 1 116 ? 25.009 -46.330 13.913 1.00 53.66 116 GLN A O 1
ATOM 895 N N . ARG A 1 117 ? 25.320 -47.276 11.903 1.00 51.84 117 ARG A N 1
ATOM 896 C CA . ARG A 1 117 ? 23.945 -47.056 11.415 1.00 51.84 117 ARG A CA 1
ATOM 897 C C . ARG A 1 117 ? 23.092 -48.232 11.891 1.00 51.84 117 ARG A C 1
ATOM 899 O O . ARG A 1 117 ? 23.408 -49.376 11.584 1.00 51.84 117 ARG A O 1
ATOM 906 N N . ARG A 1 118 ? 22.036 -47.953 12.658 1.00 46.69 118 ARG A N 1
ATOM 907 C CA . ARG A 1 118 ? 20.959 -48.916 12.920 1.00 46.69 118 ARG A CA 1
ATOM 908 C C . ARG A 1 118 ? 19.978 -48.849 11.749 1.00 46.69 118 ARG A C 1
ATOM 910 O O . ARG A 1 118 ? 19.425 -47.780 11.502 1.00 46.69 118 ARG A O 1
ATOM 917 N N . SER A 1 119 ? 19.823 -49.967 11.048 1.00 47.22 119 SER A N 1
ATOM 918 C CA . SER A 1 119 ? 18.656 -50.394 10.264 1.00 47.22 119 SER A CA 1
ATOM 919 C C . SER A 1 119 ? 18.959 -51.796 9.764 1.00 47.22 119 SER A C 1
ATOM 921 O O . SER A 1 119 ? 19.783 -51.895 8.831 1.00 47.22 119 SER A O 1
#

Mean predicted aligned error: 16.73 Å

Sequence (119 aa):
ATIDKLINHIQKHLQQLSGDETMHSLIEVYRRHADAGSFKPNAFKQEAAYISDGENMFAFQYCPMPSSDKSVMFHEYLGDISSTAESSDDNGETDDGDAEASDSAGDSEPPTSKRQRRS

Radius of gyration: 28.25 Å; Cα contacts (8 Å, |Δi|>4): 77; chains: 1; bounding box: 76×65×36 Å

pLDDT: mean 74.0, std 19.4, range [36.41, 93.69]

Foldseek 3Di:
DVVVVVVVVVVVVVVVCVPDPLNVQLVVLVVVLVVVVHRDPVVSLVSNLVSCVQDWDKDWDWADDPVDPDIDIDIDTPGRSVVVVPPPDDDDPDPPPDDDDDDDDDDDDDDDDDDDDDD

Organism: NCBI:txid265543

Secondary structure (DSSP, 8-state):
--HHHHHHHHHHHHHHHHT-HHHHHHHHHHHHHHHTSS--HHHHHHHHHHHTTTPPEEEEEEEE-TTSS-EEEEEEEEE-SGGGTT-S-------------------------------

Solvent-accessible surface area (backbone atoms only — not comparable to full-atom values): 7887 Å² total; per-residue (Å²): 131,60,66,63,53,50,53,54,51,53,50,52,51,55,53,53,58,73,70,34,64,61,59,52,52,47,51,51,50,52,50,54,40,58,72,62,78,61,73,52,70,68,65,52,50,55,54,46,22,63,66,45,72,62,48,75,41,70,50,75,48,82,45,75,42,95,90,48,103,49,66,48,73,49,74,46,83,65,44,42,54,48,74,56,75,80,71,84,83,79,79,82,78,77,79,82,76,86,72,85,86,78,90,80,90,82,89,84,85,84,88,84,81,86,83,84,81,89,130

Nearest PDB structures (foldseek):
  5knc-assembly1_G  TM=2.757E-01  e=1.198E+00  Enterococcus hirae ATCC 9790
  5knb-assembly1_G  TM=2.619E-01  e=1.546E+00  Enterococcus hirae ATCC 9790
  3aon-assembly1_A  TM=2.543E-01  e=1.871E+00  Enterococcus hirae